Protein AF-A0A7S2IUD6-F1 (afdb_monomer_lite)

Structure (mmCIF, N/CA/C/O backbone):
data_AF-A0A7S2IUD6-F1
#
_entry.id   AF-A0A7S2IUD6-F1
#
loop_
_atom_site.group_PDB
_atom_site.id
_atom_site.type_symbol
_atom_site.label_atom_id
_atom_site.label_alt_id
_atom_site.label_comp_id
_atom_site.label_asym_id
_atom_site.label_entity_id
_atom_site.label_seq_id
_atom_site.pdbx_PDB_ins_code
_atom_site.Cartn_x
_atom_site.Cartn_y
_atom_site.Cartn_z
_atom_site.occupancy
_atom_site.B_iso_or_equiv
_atom_site.auth_seq_id
_atom_site.auth_comp_id
_atom_site.auth_asym_id
_atom_site.auth_atom_id
_atom_site.pdbx_PDB_model_num
ATOM 1 N N . LYS A 1 1 ? -9.847 -6.164 -1.825 1.00 36.53 1 LYS A N 1
ATOM 2 C CA . LYS A 1 1 ? -8.611 -6.720 -1.211 1.00 36.53 1 LYS A CA 1
ATOM 3 C C . LYS A 1 1 ? -7.944 -5.606 -0.405 1.00 36.53 1 LYS A C 1
ATOM 5 O O . LYS A 1 1 ? -7.702 -4.548 -0.970 1.00 36.53 1 LYS A O 1
ATOM 10 N N . ILE A 1 2 ? -7.753 -5.785 0.905 1.00 31.44 2 ILE A N 1
ATOM 11 C CA . ILE A 1 2 ? -7.196 -4.744 1.786 1.00 31.44 2 ILE A CA 1
ATOM 12 C C . ILE A 1 2 ? -5.674 -4.783 1.676 1.00 31.44 2 ILE A C 1
ATOM 14 O O . ILE A 1 2 ? -5.051 -5.810 1.938 1.00 31.44 2 ILE A O 1
ATOM 18 N N . VAL A 1 3 ? -5.093 -3.668 1.250 1.00 32.66 3 VAL A N 1
ATOM 19 C CA . VAL A 1 3 ? -3.649 -3.451 1.200 1.00 32.66 3 VAL A CA 1
ATOM 20 C C . VAL A 1 3 ? -3.305 -2.540 2.372 1.00 32.66 3 VAL A C 1
ATOM 22 O O . VAL A 1 3 ? -3.742 -1.393 2.421 1.00 32.66 3 VAL A O 1
ATOM 25 N N . ALA A 1 4 ? -2.531 -3.056 3.323 1.00 30.08 4 ALA A N 1
ATOM 26 C CA . ALA A 1 4 ? -2.028 -2.280 4.449 1.00 30.08 4 ALA A CA 1
ATOM 27 C C . ALA A 1 4 ? -0.638 -1.707 4.114 1.00 30.08 4 ALA A C 1
ATOM 29 O O . ALA A 1 4 ? 0.303 -2.481 3.912 1.00 30.08 4 ALA A O 1
ATOM 30 N N . PRO A 1 5 ? -0.448 -0.378 4.064 1.00 36.75 5 PRO A N 1
ATOM 31 C CA . PRO A 1 5 ? 0.880 0.205 4.177 1.00 36.75 5 PRO A CA 1
ATOM 32 C C . PRO A 1 5 ? 1.347 0.165 5.644 1.00 36.75 5 PRO A C 1
ATOM 34 O O . PRO A 1 5 ? 0.734 0.750 6.532 1.00 36.75 5 PRO A O 1
ATOM 37 N N . PHE A 1 6 ? 2.455 -0.535 5.899 1.00 32.38 6 PHE A N 1
ATOM 38 C CA . PHE A 1 6 ? 3.140 -0.545 7.194 1.00 32.38 6 PHE A CA 1
ATOM 39 C C . PHE A 1 6 ? 4.007 0.717 7.357 1.00 32.38 6 PHE A C 1
ATOM 41 O O . PHE A 1 6 ? 4.874 1.000 6.523 1.00 32.38 6 PHE A O 1
ATOM 48 N N . SER A 1 7 ? 3.732 1.464 8.430 1.00 41.97 7 SER A N 1
ATOM 49 C CA . SER A 1 7 ? 4.367 2.719 8.856 1.00 41.97 7 SER A CA 1
ATOM 50 C C . SER A 1 7 ? 5.669 2.480 9.634 1.00 41.97 7 SER A C 1
ATOM 52 O O . SER A 1 7 ? 5.807 1.472 10.322 1.00 41.97 7 SER A O 1
ATOM 54 N N . ALA A 1 8 ? 6.600 3.439 9.584 1.00 35.16 8 ALA A N 1
ATOM 55 C CA . ALA A 1 8 ? 7.703 3.559 10.538 1.00 35.16 8 ALA A CA 1
ATOM 56 C C . ALA A 1 8 ? 7.730 4.988 11.124 1.00 35.16 8 ALA A C 1
ATOM 58 O O . ALA A 1 8 ? 7.700 5.964 10.374 1.00 35.16 8 ALA A O 1
ATOM 59 N N . ALA A 1 9 ? 7.760 5.072 12.462 1.00 36.84 9 ALA A N 1
ATOM 60 C CA . ALA A 1 9 ? 7.826 6.277 13.309 1.00 36.84 9 ALA A CA 1
ATOM 61 C C . ALA A 1 9 ? 9.096 7.129 13.030 1.00 36.84 9 ALA A C 1
ATOM 63 O O . ALA A 1 9 ? 10.024 6.633 12.403 1.00 36.84 9 ALA A O 1
ATOM 64 N N . SER A 1 10 ? 9.275 8.397 13.427 1.00 40.31 10 SER A N 1
ATOM 65 C CA . SER A 1 10 ? 8.756 9.203 14.544 1.00 40.31 10 SER A CA 1
ATOM 66 C C . SER A 1 10 ? 9.034 10.706 14.302 1.00 40.31 10 SER A C 1
ATOM 68 O O . SER A 1 10 ? 10.106 11.045 13.806 1.00 40.31 10 SER A O 1
ATOM 70 N N . GLY A 1 11 ? 8.127 11.589 14.748 1.00 40.75 11 GLY A N 1
ATOM 71 C CA . GLY A 1 11 ? 8.404 12.991 15.116 1.00 40.75 11 GLY A CA 1
ATOM 72 C C . GLY A 1 11 ? 8.459 14.045 13.997 1.00 40.75 11 GLY A C 1
ATOM 73 O O . GLY A 1 11 ? 9.516 14.277 13.417 1.00 40.75 11 GLY A O 1
ATOM 74 N N . ARG A 1 12 ? 7.360 14.791 13.787 1.00 36.38 12 ARG A N 1
ATOM 75 C CA . ARG A 1 12 ? 7.382 16.168 13.243 1.00 36.38 12 ARG A CA 1
ATOM 76 C C . ARG A 1 12 ? 6.292 17.034 13.890 1.00 36.38 12 ARG A C 1
ATOM 78 O O . ARG A 1 12 ? 5.239 16.502 14.236 1.00 36.38 12 ARG A O 1
ATOM 85 N N . PRO A 1 13 ? 6.549 18.341 14.085 1.00 37.50 13 PRO A N 1
ATOM 86 C CA . PRO A 1 13 ? 5.687 19.217 14.865 1.00 37.50 13 PRO A CA 1
ATOM 87 C C . PRO A 1 13 ? 4.409 19.586 14.104 1.00 37.50 13 PRO A C 1
ATOM 89 O O . PRO A 1 13 ? 4.399 19.666 12.874 1.00 37.50 13 PRO A O 1
ATOM 92 N N . SER A 1 14 ? 3.358 19.837 14.887 1.00 45.88 14 SER A N 1
ATOM 93 C CA . SER A 1 14 ? 2.082 20.458 14.517 1.00 45.88 14 SER A CA 1
ATOM 94 C C . SER A 1 14 ? 2.248 21.492 13.398 1.00 45.88 14 SER A C 1
ATOM 96 O O . SER A 1 14 ? 2.873 22.537 13.599 1.00 45.88 14 SER A O 1
ATOM 98 N N . ARG A 1 15 ? 1.651 21.228 12.232 1.00 38.50 15 ARG A N 1
ATOM 99 C CA . ARG A 1 15 ? 1.538 22.206 11.150 1.00 38.50 15 ARG A CA 1
ATOM 100 C C . ARG A 1 15 ? 0.075 22.307 10.738 1.00 38.50 15 ARG A C 1
ATOM 102 O O . ARG A 1 15 ? -0.538 21.317 10.353 1.00 38.50 15 ARG A O 1
ATOM 109 N N . ALA A 1 16 ? -0.447 23.516 10.907 1.00 36.75 16 ALA A N 1
ATOM 110 C CA . ALA A 1 16 ? -1.823 23.927 10.697 1.00 36.75 16 ALA A CA 1
ATOM 111 C C . ALA A 1 16 ? -2.442 23.380 9.400 1.00 36.75 16 ALA A C 1
ATOM 113 O O . ALA A 1 16 ? -1.806 23.371 8.344 1.00 36.75 16 ALA A O 1
ATOM 114 N N . ALA A 1 17 ? -3.708 22.978 9.501 1.00 41.88 17 ALA A N 1
ATOM 115 C CA . ALA A 1 17 ? -4.559 22.642 8.373 1.00 41.88 17 ALA A CA 1
ATOM 116 C C . ALA A 1 17 ? -4.727 23.870 7.463 1.00 41.88 17 ALA A C 1
ATOM 118 O O . ALA A 1 17 ? -5.244 24.903 7.884 1.00 41.88 17 ALA A O 1
ATOM 119 N N . VAL A 1 18 ? -4.290 23.747 6.211 1.00 41.38 18 VAL A N 1
ATOM 120 C CA . VAL A 1 18 ? -4.591 24.691 5.127 1.00 41.38 18 VAL A CA 1
ATOM 121 C C . VAL A 1 18 ? -5.604 24.037 4.183 1.00 41.38 18 VAL A C 1
ATOM 123 O O . VAL A 1 18 ? -5.423 22.868 3.832 1.00 41.38 18 VAL A O 1
ATOM 126 N N . PRO A 1 19 ? -6.665 24.749 3.761 1.00 39.06 19 PRO A N 1
ATOM 127 C CA . PRO A 1 19 ? -7.698 24.194 2.893 1.00 39.06 19 PRO A CA 1
ATOM 128 C C . PRO A 1 19 ? -7.133 24.003 1.477 1.00 39.06 19 PRO A C 1
ATOM 130 O O . PRO A 1 19 ? -6.861 24.964 0.759 1.00 39.06 19 PRO A O 1
ATOM 133 N N . SER A 1 20 ? -6.912 22.746 1.087 1.00 47.19 20 SER A N 1
ATOM 134 C CA . SER A 1 20 ? -6.252 22.363 -0.167 1.00 47.19 20 SER A CA 1
ATOM 135 C C . SER A 1 20 ? -7.264 21.841 -1.184 1.00 47.19 20 SER A C 1
ATOM 137 O O . SER A 1 20 ? -7.463 20.634 -1.299 1.00 47.19 20 SER A O 1
ATOM 139 N N . THR A 1 21 ? -7.891 22.742 -1.943 1.00 44.31 21 THR A N 1
ATOM 140 C CA . THR A 1 21 ? -8.743 22.317 -3.076 1.00 44.31 21 THR A CA 1
ATOM 141 C C . THR A 1 21 ? -8.477 23.076 -4.381 1.00 44.31 21 THR A C 1
ATOM 143 O O . THR A 1 21 ? -9.136 22.811 -5.374 1.00 44.31 21 THR A O 1
ATOM 146 N N . ALA A 1 22 ? -7.474 23.962 -4.457 1.00 40.53 22 ALA A N 1
ATOM 147 C CA . ALA A 1 22 ? -7.162 24.660 -5.719 1.00 40.53 22 ALA A CA 1
ATOM 148 C C . ALA A 1 22 ? -5.663 24.820 -6.052 1.00 40.53 22 ALA A C 1
ATOM 150 O O . ALA A 1 22 ? -5.328 25.195 -7.171 1.00 40.53 22 ALA A O 1
ATOM 151 N N . LEU A 1 23 ? -4.746 24.471 -5.139 1.00 43.84 23 LEU A N 1
ATOM 152 C CA . LEU A 1 23 ? -3.288 24.577 -5.335 1.00 43.84 23 LEU A CA 1
ATOM 153 C C . LEU A 1 23 ? -2.599 23.197 -5.431 1.00 43.84 23 LEU A C 1
ATOM 155 O O . LEU A 1 23 ? -1.419 23.059 -5.139 1.00 43.84 23 LEU A O 1
ATOM 159 N N . GLY A 1 24 ? -3.331 22.140 -5.790 1.00 45.59 24 GLY A N 1
ATOM 160 C CA . GLY A 1 24 ? -2.784 20.775 -5.848 1.00 45.59 24 GLY A CA 1
ATOM 161 C C . GLY A 1 24 ? -2.041 20.437 -7.146 1.00 45.59 24 GLY A C 1
ATOM 162 O O . GLY A 1 24 ? -1.226 19.521 -7.165 1.00 45.59 24 GLY A O 1
ATOM 163 N N . ALA A 1 25 ? -2.297 21.172 -8.235 1.00 47.00 25 ALA A N 1
ATOM 164 C CA . ALA A 1 25 ? -1.786 20.829 -9.567 1.00 47.00 25 ALA A CA 1
ATOM 165 C C . ALA A 1 25 ? -0.438 21.487 -9.931 1.00 47.00 25 ALA A C 1
ATOM 167 O O . ALA A 1 25 ? 0.251 21.001 -10.823 1.00 47.00 25 ALA A O 1
ATOM 168 N N . MET A 1 26 ? -0.040 22.575 -9.259 1.00 47.75 26 MET A N 1
ATOM 169 C CA . MET A 1 26 ? 1.123 23.395 -9.655 1.00 47.75 26 MET A CA 1
ATOM 170 C C . MET A 1 26 ? 2.416 23.116 -8.876 1.00 47.75 26 MET A C 1
ATOM 172 O O . MET A 1 26 ? 3.457 23.675 -9.206 1.00 47.75 26 MET A O 1
ATOM 176 N N . ALA A 1 27 ? 2.390 22.228 -7.880 1.00 55.12 27 ALA A N 1
ATOM 177 C CA . ALA A 1 27 ? 3.583 21.854 -7.121 1.00 55.12 27 ALA A CA 1
ATOM 178 C C . ALA A 1 27 ? 3.612 20.346 -6.840 1.00 55.12 27 ALA A C 1
ATOM 180 O O . ALA A 1 27 ? 3.669 19.911 -5.693 1.00 55.12 27 ALA A O 1
ATOM 181 N N . MET A 1 28 ? 3.561 19.530 -7.897 1.00 72.19 28 MET A N 1
ATOM 182 C CA . MET A 1 28 ? 3.902 18.114 -7.762 1.00 72.19 28 MET A CA 1
ATOM 183 C C . MET A 1 28 ? 5.396 18.015 -7.432 1.00 72.19 28 MET A C 1
ATOM 185 O O . MET A 1 28 ? 6.237 18.524 -8.180 1.00 72.19 28 MET A O 1
ATOM 189 N N . LEU A 1 29 ? 5.734 17.385 -6.306 1.00 85.12 29 LEU A N 1
ATOM 190 C CA . LEU A 1 29 ? 7.129 17.162 -5.944 1.00 85.12 29 LEU A CA 1
ATOM 191 C C . LEU A 1 29 ? 7.790 16.298 -7.022 1.00 85.12 29 LEU A C 1
ATOM 193 O O . LEU A 1 29 ? 7.156 15.424 -7.612 1.00 85.12 29 LEU A O 1
ATOM 197 N N . TRP A 1 30 ? 9.083 16.506 -7.273 1.00 85.81 30 TRP A N 1
ATOM 198 C CA . TRP A 1 30 ? 9.816 15.714 -8.271 1.00 85.81 30 TRP A CA 1
ATOM 199 C C . TRP A 1 30 ? 9.733 14.213 -7.983 1.00 85.81 30 TRP A C 1
ATOM 201 O O . TRP A 1 30 ? 9.631 13.408 -8.902 1.00 85.81 30 TRP A O 1
ATOM 211 N N . VAL A 1 31 ? 9.698 13.851 -6.700 1.00 83.25 31 VAL A N 1
ATOM 212 C CA . VAL A 1 31 ? 9.526 12.469 -6.244 1.00 83.25 31 VAL A CA 1
ATOM 213 C C . VAL A 1 31 ? 8.187 11.883 -6.698 1.00 83.25 31 VAL A C 1
ATOM 215 O O . VAL A 1 31 ? 8.150 10.736 -7.131 1.00 83.25 31 VAL A O 1
ATOM 218 N N . ASP A 1 32 ? 7.106 12.665 -6.657 1.00 81.31 32 ASP A N 1
ATOM 219 C CA . ASP A 1 32 ? 5.784 12.223 -7.113 1.00 81.31 32 ASP A CA 1
ATOM 220 C C . ASP A 1 32 ? 5.708 12.186 -8.641 1.00 81.31 32 ASP A C 1
ATOM 222 O O . ASP A 1 32 ? 5.136 11.261 -9.219 1.00 81.31 32 ASP A O 1
ATOM 226 N N . LYS A 1 33 ? 6.349 13.155 -9.304 1.00 84.69 33 LYS A N 1
ATOM 227 C CA . LYS A 1 33 ? 6.406 13.246 -10.767 1.00 84.69 33 LYS A CA 1
ATOM 228 C C . LYS A 1 33 ? 7.149 12.066 -11.396 1.00 84.69 33 LYS A C 1
ATOM 230 O O . LYS A 1 33 ? 6.716 11.560 -12.427 1.00 84.69 33 LYS A O 1
ATOM 235 N N . HIS A 1 34 ? 8.250 11.638 -10.781 1.00 86.50 34 HIS A N 1
ATOM 236 C CA . HIS A 1 34 ? 9.093 10.538 -11.259 1.00 86.50 34 HIS A CA 1
ATOM 237 C C . HIS A 1 34 ? 8.769 9.192 -10.601 1.00 86.50 34 HIS A C 1
ATOM 239 O O . HIS A 1 34 ? 9.509 8.227 -10.781 1.00 86.50 34 HIS A O 1
ATOM 245 N N . ARG A 1 35 ? 7.675 9.094 -9.837 1.00 87.75 35 ARG A N 1
ATOM 246 C CA . ARG A 1 35 ? 7.262 7.828 -9.236 1.00 87.75 35 ARG A CA 1
ATOM 247 C C . ARG A 1 35 ? 6.874 6.838 -10.348 1.00 87.75 35 ARG A C 1
ATOM 249 O O . ARG A 1 35 ? 5.941 7.135 -11.097 1.00 87.75 35 ARG A O 1
ATOM 256 N N . PRO A 1 36 ? 7.533 5.667 -10.450 1.00 89.12 36 PRO A N 1
ATOM 257 C CA . PRO A 1 36 ? 7.213 4.696 -11.487 1.00 89.12 36 PRO A CA 1
ATOM 258 C C . PRO A 1 36 ? 5.771 4.214 -11.336 1.00 89.12 36 PRO A C 1
ATOM 260 O O . PRO A 1 36 ? 5.312 3.921 -10.226 1.00 89.12 36 PRO A O 1
ATOM 263 N N . LYS A 1 37 ? 5.050 4.179 -12.458 1.00 87.00 37 LYS A N 1
ATOM 264 C CA . LYS A 1 37 ? 3.621 3.841 -12.496 1.00 87.00 37 LYS A CA 1
ATOM 265 C C . LYS A 1 37 ? 3.396 2.391 -12.892 1.00 87.00 37 LYS A C 1
ATOM 267 O O . LYS A 1 37 ? 2.410 1.800 -12.460 1.00 87.00 37 LYS A O 1
ATOM 272 N N . THR A 1 38 ? 4.294 1.832 -13.696 1.00 88.69 38 THR A N 1
ATOM 273 C CA . THR A 1 38 ? 4.246 0.438 -14.141 1.00 88.69 38 THR A CA 1
ATOM 274 C C . THR A 1 38 ? 5.339 -0.391 -13.469 1.00 88.69 38 THR A C 1
ATOM 276 O O . THR A 1 38 ? 6.281 0.147 -12.884 1.00 88.69 38 THR A O 1
ATOM 279 N N . LEU A 1 39 ? 5.208 -1.721 -13.519 1.00 87.06 39 LEU A N 1
ATOM 280 C CA . LEU A 1 39 ? 6.223 -2.633 -12.981 1.00 87.06 39 LEU A CA 1
ATOM 281 C C . LEU A 1 39 ? 7.517 -2.644 -13.817 1.00 87.06 39 LEU A C 1
ATOM 283 O O . LEU A 1 39 ? 8.557 -3.033 -13.281 1.00 87.06 39 LEU A O 1
ATOM 287 N N . ASP A 1 40 ? 7.456 -2.217 -15.085 1.00 87.38 40 ASP A N 1
ATOM 288 C CA . ASP A 1 40 ? 8.618 -2.065 -15.976 1.00 87.38 40 ASP A CA 1
ATOM 289 C C . ASP A 1 40 ? 9.439 -0.815 -15.678 1.00 87.38 40 ASP A C 1
ATOM 291 O O . ASP A 1 40 ? 10.663 -0.863 -15.765 1.00 87.38 40 ASP A O 1
ATOM 295 N N . ASP A 1 41 ? 8.785 0.270 -15.257 1.00 87.75 41 ASP A N 1
ATOM 296 C CA . ASP A 1 41 ? 9.456 1.531 -14.910 1.00 87.75 41 ASP A CA 1
ATOM 297 C C . ASP A 1 41 ? 10.304 1.420 -13.626 1.00 87.75 41 ASP A C 1
ATOM 299 O O . ASP A 1 41 ? 10.952 2.379 -13.211 1.00 87.75 41 ASP A O 1
ATOM 303 N N . VAL A 1 42 ? 10.261 0.281 -12.926 1.00 87.12 42 VAL A N 1
ATOM 304 C CA . VAL A 1 42 ? 11.026 0.079 -11.695 1.00 87.12 42 VAL A CA 1
ATOM 305 C C . VAL A 1 42 ? 12.425 -0.436 -12.028 1.00 87.12 42 VAL A C 1
ATOM 307 O O . VAL A 1 42 ? 12.616 -1.617 -12.314 1.00 87.12 42 VAL A O 1
ATOM 310 N N . ASP A 1 43 ? 13.421 0.440 -11.896 1.00 84.62 43 ASP A N 1
ATOM 311 C CA . ASP A 1 43 ? 14.803 0.168 -12.325 1.00 84.62 43 ASP A CA 1
ATOM 312 C C . ASP A 1 43 ? 15.516 -0.962 -11.557 1.00 84.62 43 ASP A C 1
ATOM 314 O O . ASP A 1 43 ? 16.440 -1.597 -12.070 1.00 84.62 43 ASP A O 1
ATOM 318 N N . TYR A 1 44 ? 15.093 -1.241 -10.321 1.00 85.75 44 TYR A N 1
ATOM 319 C CA . TYR A 1 44 ? 15.754 -2.174 -9.403 1.00 85.75 44 TYR A CA 1
ATOM 320 C C . TYR A 1 44 ? 14.943 -3.461 -9.183 1.00 85.75 44 TYR A C 1
ATOM 322 O O . TYR A 1 44 ? 13.721 -3.475 -9.314 1.00 85.75 44 TYR A O 1
ATOM 330 N N . HIS A 1 45 ? 15.614 -4.557 -8.804 1.00 86.12 45 HIS A N 1
ATOM 331 C CA . HIS A 1 45 ? 15.014 -5.886 -8.568 1.00 86.12 45 HIS A CA 1
ATOM 332 C C . HIS A 1 45 ? 14.037 -6.338 -9.675 1.00 86.12 45 HIS A C 1
ATOM 334 O O . HIS A 1 45 ? 12.860 -6.607 -9.415 1.00 86.12 45 HIS A O 1
ATOM 340 N N . LYS A 1 46 ? 14.528 -6.445 -10.916 1.00 88.75 46 LYS A N 1
ATOM 341 C CA . LYS A 1 46 ? 13.723 -6.836 -12.090 1.00 88.75 46 LYS A CA 1
ATOM 342 C C . LYS A 1 46 ? 13.103 -8.233 -11.968 1.00 88.75 46 LYS A C 1
ATOM 344 O O . LYS A 1 46 ? 11.986 -8.457 -12.438 1.00 88.75 46 LYS A O 1
ATOM 349 N N . ASP A 1 47 ? 13.762 -9.150 -11.260 1.00 90.75 47 ASP A N 1
ATOM 350 C CA . ASP A 1 47 ? 13.212 -10.477 -10.959 1.00 90.75 47 ASP A CA 1
ATOM 351 C C . ASP A 1 47 ? 11.925 -10.395 -10.132 1.00 90.75 47 ASP A C 1
ATOM 353 O O . ASP A 1 47 ? 10.969 -11.133 -10.378 1.00 90.75 47 ASP A O 1
ATOM 357 N N . LEU A 1 48 ? 11.874 -9.466 -9.170 1.00 90.50 48 LEU A N 1
ATOM 358 C CA . LEU A 1 48 ? 10.681 -9.231 -8.362 1.00 90.50 48 LEU A CA 1
ATOM 359 C C . LEU A 1 48 ? 9.556 -8.663 -9.227 1.00 90.50 48 LEU A C 1
ATOM 361 O O . LEU A 1 48 ? 8.441 -9.172 -9.159 1.00 90.50 48 LEU A O 1
ATOM 365 N N . SER A 1 49 ? 9.847 -7.668 -10.070 1.00 91.00 49 SER A N 1
ATOM 366 C CA . SER A 1 49 ? 8.863 -7.122 -11.015 1.00 91.00 49 SER A CA 1
ATOM 367 C C . SER A 1 49 ? 8.298 -8.218 -11.926 1.00 91.00 49 SER A C 1
ATOM 369 O O . SER A 1 49 ? 7.086 -8.321 -12.084 1.00 91.00 49 SER A O 1
ATOM 371 N N . THR A 1 50 ? 9.147 -9.119 -12.427 1.00 91.69 50 THR A N 1
ATOM 372 C CA . THR A 1 50 ? 8.723 -10.256 -13.262 1.00 91.69 50 THR A CA 1
ATOM 373 C C . THR A 1 50 ? 7.804 -11.222 -12.507 1.00 91.69 50 THR A C 1
ATOM 375 O O . THR A 1 50 ? 6.808 -11.691 -13.055 1.00 91.69 50 THR A O 1
ATOM 378 N N . ARG A 1 51 ? 8.093 -11.518 -11.232 1.00 91.56 51 ARG A N 1
ATOM 379 C CA . ARG A 1 51 ? 7.215 -12.356 -10.394 1.00 91.56 51 ARG A CA 1
ATOM 380 C C . ARG A 1 51 ? 5.866 -11.688 -10.137 1.00 91.56 51 ARG A C 1
ATOM 382 O O . ARG A 1 51 ? 4.843 -12.355 -10.246 1.00 91.56 51 ARG A O 1
ATOM 389 N N . LEU A 1 52 ? 5.861 -10.387 -9.841 1.00 91.00 52 LEU A N 1
ATOM 390 C CA . LEU A 1 52 ? 4.634 -9.610 -9.638 1.00 91.00 52 LEU A CA 1
ATOM 391 C C . LEU A 1 52 ? 3.751 -9.605 -10.892 1.00 91.00 52 LEU A C 1
ATOM 393 O O . LEU A 1 52 ? 2.550 -9.820 -10.777 1.00 91.00 52 LEU A O 1
ATOM 397 N N . LYS A 1 53 ? 4.349 -9.474 -12.079 1.00 91.12 53 LYS A N 1
ATOM 398 C CA . LYS A 1 53 ? 3.637 -9.584 -13.361 1.00 91.12 53 LYS A CA 1
ATOM 399 C C . LYS A 1 53 ? 2.992 -10.948 -13.579 1.00 91.12 53 LYS A C 1
ATOM 401 O O . LYS A 1 53 ? 1.862 -11.030 -14.036 1.00 91.12 53 LYS A O 1
ATOM 406 N N . ARG A 1 54 ? 3.677 -12.038 -13.215 1.00 90.94 54 ARG A N 1
ATOM 407 C CA . ARG A 1 54 ? 3.089 -13.391 -13.294 1.00 90.94 54 ARG A CA 1
ATOM 408 C C . ARG A 1 54 ? 1.881 -13.544 -12.366 1.00 90.94 54 ARG A C 1
ATOM 410 O O . ARG A 1 54 ? 0.906 -14.185 -12.744 1.00 90.94 54 ARG A O 1
ATOM 417 N N . ILE A 1 55 ? 1.935 -12.942 -11.176 1.00 90.31 55 ILE A N 1
ATOM 418 C CA . ILE A 1 55 ? 0.796 -12.906 -10.245 1.00 90.31 55 ILE A CA 1
ATOM 419 C C . ILE A 1 55 ? -0.349 -12.065 -10.830 1.00 90.31 55 ILE A C 1
ATOM 421 O O . ILE A 1 55 ? -1.504 -12.458 -10.735 1.00 90.31 55 ILE A O 1
ATOM 425 N N . ALA A 1 56 ? -0.046 -10.938 -11.477 1.00 89.75 56 ALA A N 1
ATOM 426 C CA . ALA A 1 56 ? -1.066 -10.133 -12.145 1.00 89.75 56 ALA A CA 1
ATOM 427 C C . ALA A 1 56 ? -1.734 -10.889 -13.308 1.00 89.75 56 ALA A C 1
ATOM 429 O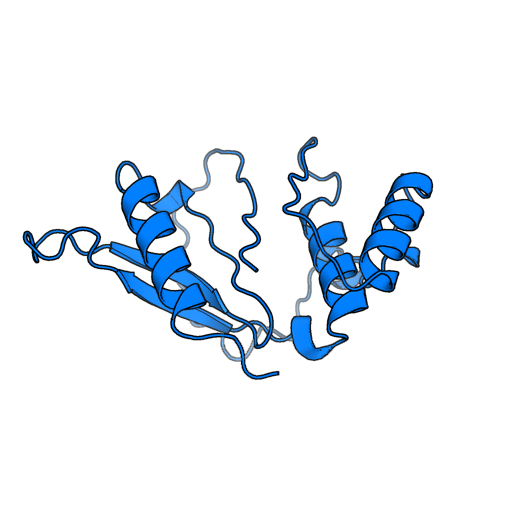 O . ALA A 1 56 ? -2.957 -10.903 -13.411 1.00 89.75 56 ALA A O 1
ATOM 430 N N . ALA A 1 57 ? -0.943 -11.589 -14.125 1.00 88.69 57 ALA A N 1
ATOM 431 C CA . ALA A 1 57 ? -1.423 -12.343 -15.282 1.00 88.69 57 ALA A CA 1
ATOM 432 C C . ALA A 1 57 ? -2.268 -13.575 -14.921 1.00 88.69 57 ALA A C 1
ATOM 434 O O . ALA A 1 57 ? -3.098 -14.003 -15.716 1.00 88.69 57 ALA A O 1
ATOM 435 N N . THR A 1 58 ? -2.058 -14.161 -13.740 1.00 85.50 58 THR A N 1
ATOM 436 C CA . THR A 1 58 ? -2.830 -15.328 -13.283 1.00 85.50 58 THR A CA 1
ATOM 437 C C . THR A 1 58 ? -4.214 -14.957 -12.750 1.00 85.50 58 THR A C 1
ATOM 439 O O . THR A 1 58 ? -5.038 -15.850 -12.586 1.00 85.50 58 THR A O 1
ATOM 442 N N . GLY A 1 59 ? -4.494 -13.673 -12.478 1.00 78.06 59 GLY A N 1
ATOM 443 C CA . GLY A 1 59 ? -5.775 -13.184 -11.934 1.00 78.06 59 GLY A CA 1
ATOM 444 C C . GLY A 1 59 ? -6.028 -13.558 -10.464 1.00 78.06 59 GLY A C 1
ATOM 445 O O . GLY A 1 59 ? -6.684 -12.822 -9.723 1.00 78.06 59 GLY A O 1
ATOM 446 N N . GLU A 1 60 ? -5.430 -14.655 -10.006 1.00 78.12 60 GLU A N 1
ATOM 447 C CA . GLU A 1 60 ? -5.423 -15.114 -8.624 1.00 78.12 60 GLU A CA 1
ATOM 448 C C . GLU A 1 60 ? -4.335 -14.395 -7.825 1.00 78.12 60 GLU A C 1
ATOM 450 O O . GLU A 1 60 ? -3.136 -14.635 -7.977 1.00 78.12 60 GLU A O 1
ATOM 455 N N . GLN A 1 61 ? -4.756 -13.500 -6.932 1.00 80.31 61 GLN A N 1
ATOM 456 C CA . GLN A 1 61 ? -3.818 -12.771 -6.084 1.00 80.31 61 GLN A CA 1
ATOM 457 C C . GLN A 1 61 ? -3.855 -13.316 -4.659 1.00 80.31 61 GLN A C 1
ATOM 459 O O . GLN A 1 61 ? -4.869 -13.120 -3.976 1.00 80.31 61 GLN A O 1
ATOM 464 N N . PRO A 1 62 ? -2.758 -13.918 -4.174 1.00 87.12 62 PRO A N 1
ATOM 465 C CA . PRO A 1 62 ? -2.657 -14.314 -2.779 1.00 87.12 62 PRO A CA 1
ATOM 466 C C . PRO A 1 62 ? -2.595 -13.087 -1.859 1.00 87.12 62 PRO A C 1
ATOM 468 O O . PRO A 1 62 ? -2.349 -11.958 -2.293 1.00 87.12 62 PRO A O 1
ATOM 471 N N . HIS A 1 63 ? -2.767 -13.303 -0.554 1.00 89.50 63 HIS A N 1
ATOM 472 C CA . HIS A 1 63 ? -2.423 -12.289 0.440 1.00 89.50 63 HIS A CA 1
ATOM 473 C C . HIS A 1 63 ? -0.911 -12.058 0.427 1.00 89.50 63 HIS A C 1
ATOM 475 O O . HIS A 1 63 ? -0.126 -12.998 0.547 1.00 89.50 63 HIS A O 1
ATOM 481 N N . MET A 1 64 ? -0.500 -10.802 0.266 1.00 90.25 64 MET A N 1
ATOM 482 C CA . MET A 1 64 ? 0.904 -10.442 0.105 1.00 90.25 64 MET A CA 1
ATOM 483 C C . MET A 1 64 ? 1.386 -9.579 1.260 1.00 90.25 64 MET A C 1
ATOM 485 O O . MET A 1 64 ? 0.757 -8.582 1.610 1.00 90.25 64 MET A O 1
ATOM 489 N N . LEU A 1 65 ? 2.553 -9.934 1.790 1.00 91.88 65 LEU A N 1
ATOM 490 C CA . LEU A 1 65 ? 3.307 -9.114 2.726 1.00 91.88 65 LEU A CA 1
ATOM 491 C C . LEU A 1 65 ? 4.547 -8.569 2.012 1.00 91.88 65 LEU A C 1
ATOM 493 O O . LEU A 1 65 ? 5.399 -9.335 1.566 1.00 91.88 65 LEU A O 1
ATOM 497 N N . ILE A 1 66 ? 4.646 -7.245 1.894 1.00 90.44 66 ILE A N 1
ATOM 498 C CA . ILE A 1 66 ? 5.779 -6.580 1.240 1.00 90.44 66 ILE A CA 1
ATOM 499 C C . ILE A 1 66 ? 6.581 -5.826 2.298 1.00 90.44 66 ILE A C 1
ATOM 501 O O . ILE A 1 66 ? 6.165 -4.777 2.789 1.00 90.44 66 ILE A O 1
ATOM 505 N N . CYS A 1 67 ? 7.758 -6.362 2.616 1.00 92.06 67 CYS A N 1
ATOM 506 C CA . CYS A 1 67 ? 8.670 -5.843 3.634 1.00 92.06 67 CYS A CA 1
ATOM 507 C C . CYS A 1 67 ? 9.981 -5.340 3.017 1.00 92.06 67 CYS A C 1
ATOM 509 O O . CYS A 1 67 ? 10.367 -5.740 1.922 1.00 92.06 67 CYS A O 1
ATOM 511 N N . GLY A 1 68 ? 10.667 -4.442 3.723 1.00 90.62 68 GLY A N 1
ATOM 512 C CA . GLY A 1 68 ? 11.938 -3.858 3.286 1.00 90.62 68 GLY A CA 1
ATOM 513 C C . GLY A 1 68 ? 12.206 -2.491 3.922 1.00 90.62 68 GLY A C 1
ATOM 514 O O . GLY A 1 68 ? 11.312 -1.940 4.576 1.00 90.62 68 GLY A O 1
ATOM 515 N N . PRO A 1 69 ? 13.396 -1.905 3.715 1.00 92.69 69 PRO A N 1
ATOM 516 C CA . PRO A 1 69 ? 13.764 -0.619 4.302 1.00 92.69 69 PRO A CA 1
ATOM 517 C C . PRO A 1 69 ? 12.890 0.531 3.778 1.00 92.69 69 PRO A C 1
ATOM 519 O O . PRO A 1 69 ? 12.209 0.417 2.747 1.00 92.69 69 PRO A O 1
ATOM 522 N N 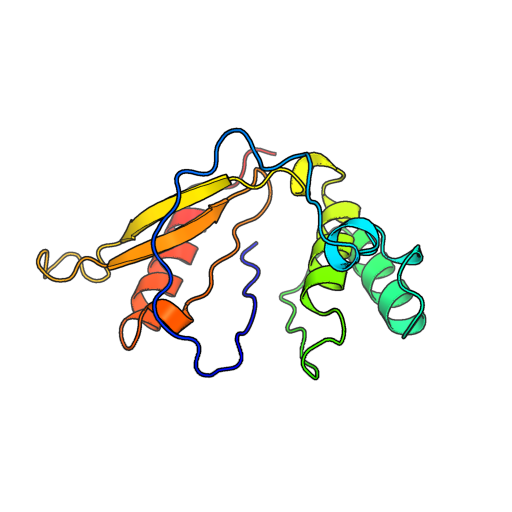. SER A 1 70 ? 12.849 1.644 4.515 1.00 88.44 70 SER A N 1
ATOM 523 C CA . SER A 1 70 ? 12.171 2.858 4.043 1.00 88.44 70 SER A CA 1
ATOM 524 C C . SER A 1 70 ? 12.805 3.332 2.731 1.00 88.44 70 SER A C 1
ATOM 526 O O . SER A 1 70 ? 14.008 3.197 2.541 1.00 88.44 70 SER A O 1
ATOM 528 N N . GLY A 1 71 ? 11.996 3.814 1.787 1.00 84.62 71 GLY A N 1
ATOM 529 C CA . GLY A 1 71 ? 12.486 4.235 0.469 1.00 84.62 71 GLY A CA 1
ATOM 530 C C . GLY A 1 71 ? 12.709 3.118 -0.564 1.00 84.62 71 GLY A C 1
ATOM 531 O O . GLY A 1 71 ? 12.866 3.432 -1.735 1.00 84.62 71 GLY A O 1
ATOM 532 N N . ALA A 1 72 ? 12.595 1.828 -0.215 1.00 87.38 72 ALA A N 1
ATOM 533 C CA . ALA A 1 72 ? 12.712 0.712 -1.178 1.00 87.38 72 ALA A CA 1
ATOM 534 C C . ALA A 1 72 ? 11.535 0.583 -2.182 1.00 87.38 72 ALA A C 1
ATOM 536 O O . ALA A 1 72 ? 11.342 -0.465 -2.796 1.00 87.38 72 ALA A O 1
ATOM 537 N N . GLY A 1 73 ? 10.677 1.606 -2.276 1.00 87.44 73 GLY A N 1
ATOM 538 C CA . GLY A 1 73 ? 9.522 1.665 -3.179 1.00 87.44 73 GLY A CA 1
ATOM 539 C C . GLY A 1 73 ? 8.455 0.591 -2.976 1.00 87.44 73 GLY A C 1
ATOM 540 O O . GLY A 1 73 ? 7.729 0.269 -3.910 1.00 87.44 73 GLY A O 1
ATOM 541 N N . LYS A 1 74 ? 8.304 0.066 -1.754 1.00 91.44 74 LYS A N 1
ATOM 542 C CA . LYS A 1 74 ? 7.270 -0.926 -1.397 1.00 91.44 74 LYS A CA 1
ATOM 543 C C . LYS A 1 74 ? 5.864 -0.487 -1.821 1.00 91.44 74 LYS A C 1
ATOM 545 O O . LYS A 1 74 ? 5.203 -1.184 -2.580 1.00 91.44 74 LYS A O 1
ATOM 550 N N . SER A 1 75 ? 5.446 0.706 -1.386 1.00 89.88 75 SER A N 1
ATOM 551 C CA . SER A 1 75 ? 4.146 1.283 -1.756 1.00 89.88 75 SER A CA 1
ATOM 552 C C . SER A 1 75 ? 4.035 1.497 -3.268 1.00 89.88 75 SER A C 1
ATOM 554 O O . SER A 1 75 ? 2.996 1.230 -3.855 1.00 89.88 75 SER A O 1
ATOM 556 N N . THR A 1 76 ? 5.115 1.924 -3.927 1.00 91.06 76 THR A N 1
ATOM 557 C CA . THR A 1 76 ? 5.142 2.108 -5.384 1.00 91.06 76 THR A CA 1
ATOM 558 C C . THR A 1 76 ? 4.939 0.799 -6.142 1.00 91.06 76 THR A C 1
ATOM 560 O O . THR A 1 76 ? 4.151 0.768 -7.077 1.00 91.06 76 THR A O 1
ATOM 563 N N . ARG A 1 77 ? 5.562 -0.301 -5.706 1.00 91.25 77 ARG A N 1
ATOM 564 C CA . ARG A 1 77 ? 5.367 -1.625 -6.320 1.00 91.25 77 ARG A CA 1
ATOM 565 C C . ARG A 1 77 ? 3.956 -2.158 -6.125 1.00 91.25 77 ARG A C 1
ATOM 567 O O . ARG A 1 77 ? 3.406 -2.746 -7.046 1.00 91.25 77 ARG A O 1
ATOM 574 N N . VAL A 1 78 ? 3.373 -1.943 -4.948 1.00 91.75 78 VAL A N 1
ATOM 575 C CA . VAL A 1 78 ? 1.971 -2.293 -4.688 1.00 91.75 78 VAL A CA 1
ATOM 576 C C . VAL A 1 78 ? 1.043 -1.530 -5.625 1.00 91.75 78 VAL A C 1
ATOM 578 O O . VAL A 1 78 ? 0.160 -2.128 -6.229 1.00 91.75 78 VAL A O 1
ATOM 581 N N . HIS A 1 79 ? 1.273 -0.227 -5.784 1.00 90.75 79 HIS A N 1
ATOM 582 C CA . HIS A 1 79 ? 0.483 0.612 -6.680 1.00 90.75 79 HIS A CA 1
ATOM 583 C C . HIS A 1 79 ? 0.620 0.175 -8.143 1.00 90.75 79 HIS A C 1
ATOM 585 O O . HIS A 1 79 ? -0.381 0.006 -8.832 1.00 90.75 79 HIS A O 1
ATOM 591 N N . ALA A 1 80 ? 1.847 -0.091 -8.595 1.00 90.88 80 ALA A N 1
ATOM 592 C CA . ALA A 1 80 ? 2.115 -0.599 -9.938 1.00 90.88 80 ALA A CA 1
ATOM 593 C C . ALA A 1 80 ? 1.472 -1.976 -10.184 1.00 90.88 80 ALA A C 1
ATOM 595 O O . ALA A 1 80 ? 0.931 -2.213 -11.260 1.00 90.88 80 ALA A O 1
ATOM 596 N N . LEU A 1 81 ? 1.470 -2.861 -9.179 1.00 91.31 81 LEU A N 1
ATOM 597 C CA . LEU A 1 81 ? 0.772 -4.146 -9.245 1.00 91.31 81 LEU A CA 1
ATOM 598 C C . LEU A 1 81 ? -0.741 -3.948 -9.389 1.00 91.31 81 LEU A C 1
ATOM 600 O O . LEU A 1 81 ? -1.346 -4.543 -10.272 1.00 91.31 81 LEU A O 1
ATOM 604 N N . LEU A 1 82 ? -1.352 -3.106 -8.549 1.00 90.50 82 LEU A N 1
ATOM 605 C CA . LEU A 1 82 ? -2.783 -2.801 -8.636 1.00 90.50 82 LEU A CA 1
ATOM 606 C C . LEU A 1 82 ? -3.150 -2.236 -10.013 1.00 90.50 82 LEU A C 1
ATOM 608 O O . LEU A 1 82 ? -4.175 -2.621 -10.572 1.00 90.50 82 LEU A O 1
ATOM 612 N N . ARG A 1 83 ? -2.295 -1.379 -10.578 1.00 90.25 83 ARG A N 1
ATOM 613 C CA . ARG A 1 83 ? -2.469 -0.828 -11.924 1.00 90.25 83 ARG A CA 1
ATOM 614 C C . ARG A 1 83 ? -2.395 -1.894 -13.019 1.00 90.25 83 ARG A C 1
ATOM 616 O O . ARG A 1 83 ? -3.139 -1.791 -13.984 1.00 90.25 83 ARG A O 1
ATOM 623 N N . GLU A 1 84 ? -1.547 -2.913 -12.890 1.00 89.38 84 GLU A N 1
ATOM 624 C CA . GLU A 1 84 ? -1.551 -4.037 -13.841 1.00 89.38 84 GLU A CA 1
ATOM 625 C C . GLU A 1 84 ? -2.830 -4.878 -13.768 1.00 89.38 84 GLU A C 1
ATOM 627 O O . GLU A 1 84 ? -3.255 -5.425 -14.779 1.00 89.38 84 GLU A O 1
ATOM 632 N N . LEU A 1 85 ? -3.468 -4.957 -12.601 1.00 88.75 85 LEU A N 1
ATOM 633 C CA . LEU A 1 85 ? -4.670 -5.771 -12.403 1.00 88.75 85 LEU A CA 1
ATOM 634 C C . LEU A 1 85 ? -5.963 -5.063 -12.805 1.00 88.75 85 LEU A C 1
ATOM 636 O O . LEU A 1 85 ? -6.827 -5.670 -13.426 1.00 88.75 85 LEU A O 1
ATOM 640 N N . TYR A 1 86 ? -6.114 -3.798 -12.407 1.00 86.75 86 TYR A N 1
ATOM 641 C CA . TYR A 1 86 ? -7.361 -3.035 -12.562 1.00 86.75 86 TYR A CA 1
ATOM 642 C C . TYR A 1 86 ? -7.200 -1.815 -13.485 1.00 86.75 86 TYR A C 1
ATOM 644 O O . TYR A 1 86 ? -8.131 -1.029 -13.665 1.00 86.75 86 TYR A O 1
ATOM 652 N N . GLY A 1 87 ? -6.015 -1.617 -14.066 1.00 87.81 87 GLY A N 1
ATOM 653 C CA . GLY A 1 87 ? -5.730 -0.512 -14.975 1.00 87.81 87 GLY A CA 1
ATOM 654 C C . GLY A 1 87 ? -5.560 0.843 -14.280 1.00 87.81 87 GLY A C 1
ATOM 655 O O . GLY A 1 87 ? -5.221 0.955 -13.101 1.00 87.81 87 GLY A O 1
ATOM 656 N N . SER A 1 88 ? -5.789 1.916 -15.038 1.00 86.31 88 SER A N 1
ATOM 657 C CA . SER A 1 88 ? -5.609 3.303 -14.583 1.00 86.31 88 SER A CA 1
ATOM 658 C C . SER A 1 88 ? -6.631 3.764 -13.538 1.00 86.31 88 SER A C 1
ATOM 660 O O . SER A 1 88 ? -6.382 4.751 -12.850 1.00 86.31 88 SER A O 1
ATOM 662 N N . GLY A 1 89 ? -7.754 3.058 -13.367 1.00 83.94 89 GLY A N 1
ATOM 663 C CA . GLY A 1 89 ? -8.796 3.445 -12.409 1.00 83.94 89 GLY A CA 1
ATOM 664 C C . GLY A 1 89 ? -8.377 3.333 -10.936 1.00 83.94 89 GLY A C 1
ATOM 665 O O . GLY A 1 89 ? -9.049 3.874 -10.064 1.00 83.94 89 GLY A O 1
ATOM 666 N N . VAL A 1 90 ? -7.242 2.687 -10.657 1.00 86.00 90 VAL A N 1
ATOM 667 C CA . VAL A 1 90 ? -6.609 2.610 -9.329 1.00 86.00 90 VAL A CA 1
ATOM 668 C C . VAL A 1 90 ? -6.018 3.952 -8.894 1.00 86.00 90 VAL A C 1
ATOM 670 O O . VAL A 1 90 ? -5.949 4.235 -7.704 1.00 86.00 90 VAL A O 1
ATOM 673 N N . ASP A 1 91 ? -5.602 4.806 -9.832 1.00 84.62 91 ASP A N 1
ATOM 674 C CA . ASP A 1 91 ? -4.963 6.087 -9.498 1.00 84.62 91 ASP A CA 1
ATOM 675 C C . ASP A 1 91 ? -5.955 7.070 -8.842 1.00 84.62 91 ASP A C 1
ATOM 677 O O . ASP A 1 91 ? -5.552 8.007 -8.151 1.00 84.62 91 ASP A O 1
ATOM 681 N N . MET A 1 92 ? -7.259 6.851 -9.040 1.00 85.06 92 MET A N 1
ATOM 682 C CA . MET A 1 92 ? -8.321 7.665 -8.462 1.00 85.06 92 MET A CA 1
ATOM 683 C C . MET A 1 92 ? -8.630 7.191 -7.046 1.00 85.06 92 MET A C 1
ATOM 685 O O . MET A 1 92 ? -9.341 6.205 -6.837 1.00 85.06 92 MET A O 1
ATOM 689 N N . VAL A 1 93 ? -8.088 7.917 -6.073 1.00 86.94 93 VAL A N 1
ATOM 690 C CA . VAL A 1 93 ? -8.281 7.641 -4.652 1.00 86.94 93 VAL A CA 1
ATOM 691 C C . VAL A 1 93 ? -8.851 8.880 -3.974 1.00 86.94 93 VAL A C 1
ATOM 693 O O . VAL A 1 93 ? -8.340 9.988 -4.138 1.00 86.94 93 VAL A O 1
ATOM 696 N N . LYS A 1 94 ? -9.916 8.690 -3.201 1.00 88.31 94 LYS A N 1
ATOM 697 C CA . LYS A 1 94 ? -10.542 9.715 -2.372 1.00 88.31 94 LYS A CA 1
ATOM 698 C C . LYS A 1 94 ? -10.224 9.431 -0.911 1.00 88.31 94 LYS A C 1
ATOM 700 O O . LYS A 1 94 ? -10.311 8.292 -0.462 1.00 88.31 94 LYS A O 1
ATOM 705 N N . VAL A 1 95 ? -9.866 10.473 -0.168 1.00 89.81 95 VAL A N 1
ATOM 706 C CA . VAL A 1 95 ? -9.757 10.379 1.290 1.00 89.81 95 VAL A CA 1
ATOM 707 C C . VAL A 1 95 ? -11.164 10.476 1.871 1.00 89.81 95 VAL A C 1
ATOM 709 O O . VAL A 1 95 ? -11.880 11.446 1.617 1.00 89.81 95 VAL A O 1
ATOM 712 N N . GLU A 1 96 ? -11.564 9.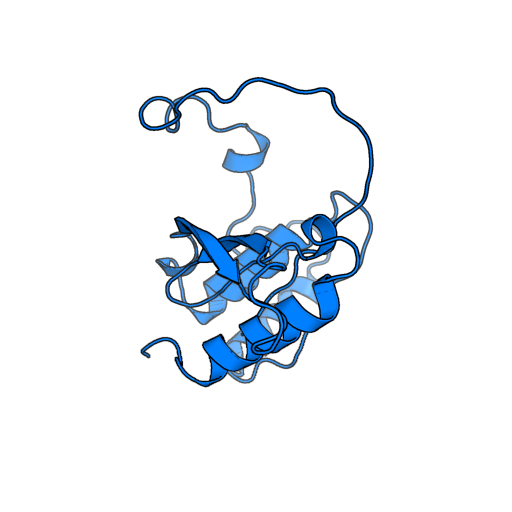459 2.622 1.00 87.69 96 GLU A N 1
ATOM 713 C CA . GLU A 1 96 ? -12.832 9.390 3.338 1.00 87.69 96 GLU A CA 1
ATOM 714 C C . GLU A 1 96 ? -12.550 9.227 4.835 1.00 87.69 96 GLU A C 1
ATOM 716 O O . GLU A 1 96 ? -11.826 8.317 5.244 1.00 87.69 96 GLU A O 1
ATOM 721 N N . THR A 1 97 ? -13.117 10.109 5.659 1.00 88.25 97 THR A N 1
ATOM 722 C CA . THR A 1 97 ? -13.104 9.941 7.116 1.00 88.25 97 THR A CA 1
ATOM 723 C C . THR A 1 97 ? -14.277 9.057 7.502 1.00 88.25 97 THR A C 1
ATOM 725 O O . THR A 1 97 ? -15.427 9.421 7.261 1.00 88.25 97 THR A O 1
ATOM 728 N N . ARG A 1 98 ? -13.994 7.899 8.096 1.00 83.25 98 ARG A N 1
ATOM 729 C CA . ARG A 1 98 ? -15.010 6.946 8.546 1.00 83.25 98 ARG A CA 1
ATOM 730 C C . ARG A 1 98 ? -15.011 6.852 10.060 1.00 83.25 98 ARG A C 1
ATOM 732 O O . ARG A 1 98 ? -13.981 6.557 10.658 1.00 83.25 98 ARG A O 1
ATOM 739 N N . THR A 1 99 ? -16.178 7.036 10.663 1.00 84.06 99 THR A N 1
ATOM 740 C CA . THR A 1 99 ? -16.385 6.830 12.097 1.00 84.06 99 THR A CA 1
ATOM 741 C C . THR A 1 99 ? -16.760 5.375 12.337 1.00 84.06 99 THR A C 1
ATOM 743 O O . THR A 1 99 ? -17.852 4.935 11.978 1.00 84.06 99 THR A O 1
ATOM 746 N N . ILE A 1 100 ? -15.855 4.609 12.940 1.00 79.12 100 ILE A N 1
ATOM 747 C CA . ILE A 1 100 ? -16.083 3.198 13.258 1.00 79.12 100 ILE A CA 1
ATOM 748 C C . ILE A 1 100 ? -16.334 3.066 14.756 1.00 79.12 100 ILE A C 1
ATOM 750 O O . ILE A 1 100 ? -15.549 3.541 15.576 1.00 79.12 100 ILE A O 1
ATOM 754 N N . ALA A 1 101 ? -17.426 2.389 15.113 1.00 77.31 101 ALA A N 1
ATOM 755 C CA . ALA A 1 101 ? -17.705 1.943 16.473 1.00 77.31 101 ALA A CA 1
ATOM 756 C C . ALA A 1 101 ? -17.140 0.519 16.647 1.00 77.31 101 ALA A C 1
ATOM 758 O O . ALA A 1 101 ? -17.736 -0.434 16.141 1.00 77.31 101 ALA A O 1
ATOM 759 N N . PRO A 1 102 ? -16.000 0.331 17.339 1.00 68.06 102 PRO A N 1
ATOM 760 C CA . PRO A 1 102 ? -15.347 -0.973 17.440 1.00 68.06 102 PRO A CA 1
ATOM 761 C C . PRO A 1 102 ? -16.124 -1.967 18.318 1.00 68.06 102 PRO A C 1
ATOM 763 O O . PRO A 1 102 ? -15.873 -3.167 18.251 1.00 68.06 102 PRO A O 1
ATOM 766 N N . ASN A 1 103 ? -17.053 -1.483 19.151 1.00 68.00 103 ASN A N 1
ATOM 767 C CA . ASN A 1 103 ? -17.929 -2.309 19.975 1.00 68.00 103 ASN A CA 1
ATOM 768 C C . ASN A 1 103 ? -19.378 -1.786 19.907 1.00 68.00 103 ASN A C 1
ATOM 770 O O . ASN A 1 103 ? -19.613 -0.643 20.306 1.00 68.00 103 ASN A O 1
ATOM 774 N N . PRO A 1 104 ? -20.357 -2.604 19.474 1.00 65.12 104 PRO A N 1
ATOM 775 C CA . PRO A 1 104 ? -21.767 -2.208 19.438 1.00 65.12 104 PRO A CA 1
ATOM 776 C C . PRO A 1 104 ? -22.372 -1.949 20.830 1.00 65.12 104 PRO A C 1
ATOM 778 O O . PRO A 1 104 ? -23.355 -1.226 20.939 1.00 65.12 104 PRO A O 1
ATOM 781 N N . ASN A 1 105 ? -21.774 -2.485 21.900 1.00 67.38 105 ASN A N 1
ATOM 782 C CA . ASN A 1 105 ? -22.283 -2.376 23.272 1.00 67.38 105 ASN A CA 1
ATOM 783 C C . ASN A 1 105 ? -21.714 -1.171 24.047 1.00 67.38 105 ASN A C 1
ATOM 785 O O . ASN A 1 105 ? -22.030 -0.986 25.221 1.00 67.38 105 ASN A O 1
ATOM 789 N N . THR A 1 106 ? -20.838 -0.360 23.443 1.00 64.62 106 THR A N 1
ATOM 790 C CA . THR A 1 106 ? -20.246 0.822 24.097 1.00 64.62 106 THR A CA 1
ATOM 791 C C . THR A 1 106 ? -20.151 1.983 23.099 1.00 64.62 106 THR A C 1
ATOM 793 O O . THR A 1 106 ? -19.101 2.186 22.486 1.00 64.62 106 THR A O 1
ATOM 796 N N . PRO A 1 107 ? -21.236 2.762 22.925 1.00 61.22 107 PRO A N 1
ATOM 797 C CA . PRO A 1 107 ? -21.316 3.820 21.913 1.00 61.22 107 PRO A CA 1
ATOM 798 C C . PRO A 1 107 ? -20.394 5.021 22.184 1.00 61.22 107 PRO A C 1
ATOM 800 O O . PRO A 1 107 ? -20.198 5.842 21.298 1.00 61.22 107 PRO A O 1
ATOM 803 N N . SER A 1 108 ? -19.790 5.126 23.374 1.00 60.31 108 SER A N 1
ATOM 804 C CA . SER A 1 108 ? -18.843 6.198 23.721 1.00 60.31 108 SER A CA 1
ATOM 805 C C . SER A 1 108 ? -17.446 6.029 23.111 1.00 60.31 108 SER A C 1
ATOM 807 O O . SER A 1 108 ? -16.600 6.903 23.276 1.00 60.31 108 SER A O 1
ATOM 809 N N . ASN A 1 109 ? -17.174 4.907 22.439 1.00 70.38 109 ASN A N 1
ATOM 810 C CA . ASN A 1 109 ? -15.830 4.533 22.005 1.00 70.38 109 ASN A CA 1
ATOM 811 C C . ASN A 1 109 ? -15.670 4.529 20.476 1.00 70.38 109 ASN A C 1
ATOM 813 O O . ASN A 1 109 ? -15.055 3.621 19.919 1.00 70.38 109 ASN A O 1
ATOM 817 N N . THR A 1 110 ? -16.255 5.512 19.791 1.00 74.56 110 THR A N 1
ATOM 818 C CA . THR A 1 110 ? -16.090 5.694 18.344 1.00 74.56 110 THR A CA 1
ATOM 819 C C . THR A 1 110 ? -14.682 6.180 18.006 1.00 74.56 110 THR A C 1
ATOM 821 O O . THR A 1 110 ? -14.025 6.864 18.795 1.00 74.56 110 THR A O 1
ATOM 824 N N . VAL A 1 111 ? -14.184 5.770 16.841 1.00 81.75 111 VAL A N 1
ATOM 825 C CA . VAL A 1 111 ? -12.869 6.163 16.331 1.00 81.75 111 VAL A CA 1
ATOM 826 C C . VAL A 1 111 ? -13.026 6.610 14.892 1.00 81.75 111 VAL A C 1
ATOM 828 O O . VAL A 1 111 ? -13.537 5.858 14.061 1.00 81.75 111 VAL A O 1
ATOM 831 N N . ASP A 1 112 ? -12.561 7.819 14.609 1.00 84.06 112 ASP A N 1
ATOM 832 C CA . ASP A 1 112 ? -12.496 8.334 13.251 1.00 84.06 112 ASP A CA 1
ATOM 833 C C . ASP A 1 112 ? -11.207 7.862 12.595 1.00 84.06 112 ASP A C 1
ATOM 835 O O . ASP A 1 112 ? -10.114 8.054 13.127 1.00 84.06 112 ASP A O 1
ATOM 839 N N . ILE A 1 113 ? -11.344 7.226 11.437 1.00 85.88 113 ILE A N 1
ATOM 840 C CA . ILE A 1 113 ? -10.219 6.712 10.668 1.00 85.88 113 ILE A CA 1
ATOM 841 C C . ILE A 1 113 ? -10.198 7.353 9.290 1.00 85.88 113 ILE A C 1
ATOM 843 O O . ILE A 1 113 ? -11.235 7.506 8.644 1.00 85.88 113 ILE A O 1
ATOM 847 N N . GLN A 1 114 ? -9.009 7.712 8.821 1.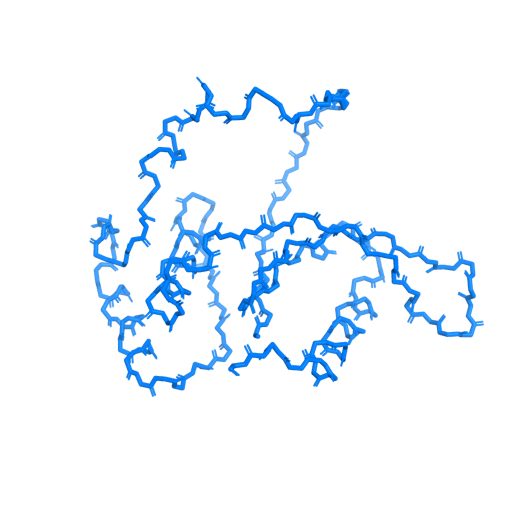00 86.81 114 GLN A N 1
ATOM 848 C CA . GLN A 1 114 ? -8.828 8.160 7.446 1.00 86.81 114 GLN A CA 1
ATOM 849 C C . GLN A 1 114 ? -8.571 6.945 6.560 1.00 86.81 114 GLN A C 1
ATOM 851 O O . GLN A 1 114 ? -7.569 6.240 6.713 1.00 86.81 114 GLN A O 1
ATOM 856 N N . VAL A 1 115 ? -9.489 6.704 5.632 1.00 87.81 115 VAL A N 1
ATOM 857 C CA . VAL A 1 115 ? -9.386 5.638 4.640 1.00 87.81 115 VAL A CA 1
ATOM 858 C C . VAL A 1 115 ? -9.175 6.262 3.275 1.00 87.81 115 VAL A C 1
ATOM 860 O O . VAL A 1 115 ? -9.895 7.166 2.855 1.00 87.81 115 VAL A O 1
ATOM 863 N N . LEU A 1 116 ? -8.182 5.755 2.561 1.00 89.69 116 LEU A N 1
ATOM 864 C CA . LEU A 1 116 ? -7.987 6.036 1.150 1.00 89.69 116 LEU A CA 1
ATOM 865 C C . LEU A 1 116 ? -8.809 5.025 0.353 1.00 89.69 116 LEU A C 1
ATOM 867 O O . LEU A 1 116 ? -8.484 3.837 0.316 1.00 89.69 116 LEU A O 1
ATOM 871 N N . VAL A 1 117 ? -9.897 5.503 -0.242 1.00 87.88 117 VAL A N 1
ATOM 872 C CA . VAL A 1 117 ? -10.880 4.695 -0.962 1.00 87.88 117 VAL A CA 1
ATOM 873 C C . VAL A 1 117 ? -10.738 4.906 -2.457 1.00 87.88 117 VAL A C 1
ATOM 875 O O . VAL A 1 117 ? -10.757 6.033 -2.947 1.00 87.88 117 VAL A O 1
ATOM 878 N N . SER A 1 118 ? -10.632 3.808 -3.189 1.00 87.31 118 SER A N 1
ATOM 879 C CA . SER A 1 118 ? -10.721 3.761 -4.643 1.00 87.31 118 SER A CA 1
ATOM 880 C C . SER A 1 118 ? -11.818 2.777 -5.050 1.00 87.31 118 SER A C 1
ATOM 882 O O . SER A 1 118 ? -12.319 2.017 -4.222 1.00 87.31 118 SER A O 1
ATOM 884 N N . ASN A 1 119 ? -12.151 2.737 -6.338 1.00 85.38 119 ASN A N 1
ATOM 885 C CA . ASN A 1 119 ? -13.143 1.804 -6.881 1.00 85.38 119 ASN A CA 1
ATOM 886 C C . ASN A 1 119 ? -12.733 0.330 -6.694 1.00 85.38 119 ASN A C 1
ATOM 888 O O . ASN A 1 119 ? -13.587 -0.543 -6.605 1.00 85.38 119 ASN A O 1
ATOM 892 N N . TYR A 1 120 ? -11.425 0.056 -6.605 1.00 85.38 120 TYR A N 1
ATOM 893 C CA . TYR A 1 120 ? -10.886 -1.312 -6.590 1.00 85.38 120 TYR A CA 1
ATOM 894 C C . TYR A 1 120 ? -10.165 -1.695 -5.292 1.00 85.38 120 TYR A C 1
ATOM 896 O O . TYR A 1 120 ? -9.903 -2.875 -5.040 1.00 85.38 120 TYR A O 1
ATOM 904 N N . HIS A 1 121 ? -9.793 -0.719 -4.461 1.00 87.31 121 HIS A N 1
ATOM 905 C CA . HIS A 1 121 ? -8.991 -0.974 -3.268 1.00 87.31 121 HIS A CA 1
ATOM 906 C C . HIS A 1 121 ? -9.230 0.056 -2.167 1.00 87.31 121 HIS A C 1
ATOM 908 O O . HIS A 1 121 ? -9.680 1.175 -2.402 1.00 87.31 121 HIS A O 1
ATOM 914 N N . LEU A 1 122 ? -8.886 -0.361 -0.951 1.00 89.44 122 LEU A N 1
ATOM 915 C CA . LEU A 1 122 ? -8.938 0.438 0.263 1.00 89.44 122 LEU A CA 1
ATOM 916 C C . LEU A 1 122 ? -7.559 0.387 0.912 1.00 89.44 122 LEU A C 1
ATOM 918 O O . LEU A 1 122 ? -7.018 -0.706 1.121 1.00 89.44 122 LEU A O 1
ATOM 922 N N . ALA A 1 123 ? -7.006 1.554 1.221 1.00 89.25 1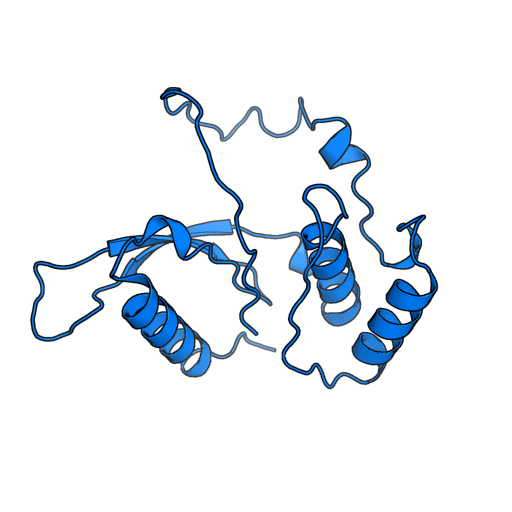23 ALA A N 1
ATOM 923 C CA . ALA A 1 123 ? -5.753 1.697 1.945 1.00 89.25 123 ALA A CA 1
ATOM 924 C C . ALA A 1 123 ? -6.012 2.366 3.298 1.00 89.25 123 ALA A C 1
ATOM 926 O O . ALA A 1 123 ? -6.612 3.439 3.384 1.00 89.25 123 ALA A O 1
ATOM 927 N N . VAL A 1 124 ? -5.559 1.705 4.362 1.00 89.12 124 VAL A N 1
ATOM 928 C CA . VAL A 1 124 ? -5.735 2.145 5.750 1.00 89.12 124 VAL A CA 1
ATOM 929 C C . VAL A 1 124 ? -4.423 1.997 6.493 1.00 89.12 124 VAL A C 1
ATOM 931 O O . VAL A 1 124 ? -3.760 0.967 6.381 1.00 89.12 124 VAL A O 1
ATOM 934 N N . THR A 1 125 ? -4.081 3.007 7.287 1.00 88.00 125 THR A N 1
ATOM 935 C CA . THR A 1 125 ? -2.935 2.972 8.198 1.00 88.00 125 THR A CA 1
ATOM 936 C C . THR A 1 125 ? -3.455 2.774 9.623 1.00 88.00 125 THR A C 1
ATOM 938 O O . THR A 1 125 ? -3.849 3.745 10.265 1.00 88.00 125 THR A O 1
ATOM 941 N N . PRO A 1 126 ? -3.475 1.537 10.152 1.00 82.44 126 PRO A N 1
ATOM 942 C CA . PRO A 1 126 ? -4.071 1.251 11.460 1.00 82.44 126 PRO A CA 1
ATOM 943 C C . PRO A 1 126 ? -3.259 1.807 12.640 1.00 82.44 126 PRO A C 1
ATOM 945 O O . PRO A 1 126 ? -3.740 1.809 13.767 1.00 82.44 126 PRO A O 1
ATOM 948 N N . SER A 1 127 ? -2.036 2.295 12.400 1.00 79.62 127 SER A N 1
ATOM 949 C CA . SER A 1 127 ? -1.159 2.845 13.441 1.00 79.62 127 SER A CA 1
ATOM 950 C C . SER A 1 127 ? -1.737 4.072 14.155 1.00 79.62 127 SER A C 1
ATOM 952 O O . SER A 1 127 ? -1.330 4.350 15.277 1.00 79.62 127 SER A O 1
ATOM 954 N N . ASP A 1 128 ? -2.681 4.784 13.535 1.00 72.88 128 ASP A N 1
ATOM 955 C CA . ASP A 1 128 ? -3.317 5.980 14.110 1.00 72.88 128 ASP A CA 1
ATOM 956 C C . ASP A 1 128 ? -4.396 5.643 15.165 1.00 72.88 128 ASP A C 1
ATOM 958 O O . ASP A 1 128 ? -4.981 6.519 15.791 1.00 72.88 128 ASP A O 1
ATOM 962 N N . LEU A 1 129 ? -4.670 4.350 15.384 1.00 73.31 129 LEU A N 1
ATOM 963 C CA . LEU A 1 129 ? -5.819 3.866 16.164 1.00 73.31 129 LEU A CA 1
ATOM 964 C C . LEU A 1 129 ? -5.466 3.413 17.586 1.00 73.31 129 LEU A C 1
ATOM 966 O O . LEU A 1 129 ? -6.349 2.986 18.341 1.00 73.31 129 LEU A O 1
ATOM 970 N N . GLY A 1 130 ? -4.186 3.487 17.963 1.00 77.94 130 GLY A N 1
ATOM 971 C CA . GLY A 1 130 ? -3.688 3.010 19.253 1.00 77.94 130 GLY A CA 1
ATOM 972 C C . GLY A 1 130 ? -4.122 1.565 19.531 1.00 77.94 130 GLY A C 1
ATOM 973 O O . GLY A 1 130 ? -4.018 0.700 18.670 1.00 77.94 130 GLY A O 1
ATOM 974 N N . ASN A 1 131 ? -4.679 1.314 20.718 1.00 81.69 131 ASN A N 1
ATOM 975 C CA . ASN A 1 131 ? -5.072 -0.032 21.169 1.00 81.69 131 ASN A CA 1
ATOM 976 C C . ASN A 1 131 ? -6.385 -0.563 20.554 1.00 81.69 131 ASN A C 1
ATOM 978 O O . ASN A 1 131 ? -6.888 -1.604 20.979 1.00 81.69 131 ASN A O 1
ATOM 982 N N . LYS A 1 132 ? -7.003 0.174 19.622 1.00 81.88 132 LYS A N 1
ATOM 983 C CA . LYS A 1 132 ? -8.296 -0.182 19.005 1.00 81.88 132 LYS A CA 1
ATOM 984 C C . LYS A 1 132 ? -8.138 -0.712 17.576 1.00 81.88 132 LYS A C 1
ATOM 986 O O . LYS A 1 132 ? -9.129 -1.089 16.950 1.00 81.88 132 LYS A O 1
ATOM 991 N N . ASP A 1 133 ? -6.907 -0.767 17.079 1.00 83.62 133 ASP A N 1
ATOM 992 C CA . ASP A 1 133 ? -6.517 -1.234 15.750 1.00 83.62 133 ASP A CA 1
ATOM 993 C C . ASP A 1 133 ? -7.128 -2.596 15.385 1.00 83.62 133 ASP A C 1
ATOM 995 O O . ASP A 1 133 ? -7.741 -2.730 14.326 1.00 83.62 133 ASP A O 1
ATOM 999 N N . ARG A 1 134 ? -7.060 -3.586 16.283 1.00 85.81 134 ARG A N 1
ATOM 1000 C CA . ARG A 1 134 ? -7.585 -4.939 16.039 1.00 85.81 134 ARG A CA 1
ATOM 1001 C C . ARG A 1 134 ? -9.081 -4.932 15.736 1.00 85.81 134 ARG A C 1
ATOM 1003 O O . ARG A 1 134 ? -9.520 -5.566 14.777 1.00 85.81 134 ARG A O 1
ATOM 1010 N N . ALA A 1 135 ? -9.864 -4.253 16.570 1.00 84.94 135 ALA A N 1
ATOM 1011 C CA . ALA A 1 135 ? -11.316 -4.220 16.431 1.00 84.94 135 ALA A CA 1
ATOM 1012 C C . ALA A 1 135 ? -11.731 -3.435 15.178 1.00 84.94 135 ALA A C 1
ATOM 1014 O O . ALA A 1 135 ? -12.619 -3.866 14.445 1.00 84.94 135 ALA A O 1
ATOM 1015 N N . VAL A 1 136 ? -11.032 -2.336 14.887 1.00 84.88 136 VAL A N 1
ATOM 1016 C CA . VAL A 1 136 ? -11.286 -1.520 13.698 1.00 84.88 136 VAL A CA 1
ATOM 1017 C C . VAL A 1 136 ? -10.946 -2.268 12.409 1.00 84.88 136 VAL A C 1
ATOM 1019 O O . VAL A 1 136 ? -11.774 -2.311 11.503 1.00 84.88 136 VAL A O 1
ATOM 1022 N N . VAL A 1 137 ? -9.773 -2.903 12.321 1.00 87.94 137 VAL A N 1
ATOM 1023 C CA . VAL A 1 137 ? -9.378 -3.675 11.131 1.00 87.94 137 VAL A CA 1
ATOM 1024 C C . VAL A 1 137 ? -10.349 -4.829 10.892 1.00 87.94 137 VAL A C 1
ATOM 1026 O O . VAL A 1 137 ? -10.757 -5.058 9.756 1.00 87.94 137 VAL A O 1
ATOM 1029 N N . MET A 1 138 ? -10.774 -5.523 11.950 1.00 87.06 138 MET A N 1
ATOM 1030 C CA . MET A 1 138 ? -11.755 -6.603 11.838 1.00 87.06 138 MET A CA 1
ATOM 1031 C C . MET A 1 138 ? -13.107 -6.101 11.316 1.00 87.06 138 MET A C 1
ATOM 1033 O O . MET A 1 138 ? -13.693 -6.729 10.433 1.00 87.06 138 MET A O 1
ATOM 1037 N N . GLN A 1 139 ? -13.580 -4.955 11.811 1.00 85.31 139 GLN A N 1
ATOM 1038 C CA . GLN A 1 139 ? -14.828 -4.353 11.349 1.00 85.31 139 GLN A CA 1
ATOM 1039 C C . GLN A 1 139 ? -14.729 -3.873 9.897 1.00 85.31 139 GLN A C 1
ATOM 1041 O O . GLN A 1 139 ? -15.645 -4.111 9.114 1.00 85.31 139 GLN A O 1
ATOM 1046 N N . LEU A 1 140 ? -13.598 -3.278 9.514 1.00 86.19 140 LEU A N 1
ATOM 1047 C CA . LEU A 1 140 ? -13.347 -2.849 8.142 1.00 86.19 140 LEU A CA 1
ATOM 1048 C C . LEU A 1 140 ? -13.330 -4.044 7.180 1.00 86.19 140 LEU A C 1
ATOM 1050 O O . LEU A 1 140 ? -13.966 -3.999 6.133 1.00 86.19 140 LEU A O 1
ATOM 1054 N N . ILE A 1 141 ? -12.654 -5.142 7.537 1.00 88.50 141 ILE A N 1
ATOM 1055 C CA . ILE A 1 141 ? -12.667 -6.374 6.730 1.00 88.50 141 ILE A CA 1
ATOM 1056 C C . ILE A 1 141 ? -14.102 -6.880 6.553 1.00 88.50 141 ILE A C 1
ATOM 1058 O O . ILE A 1 141 ? -14.486 -7.243 5.441 1.00 88.50 141 ILE A O 1
ATOM 1062 N N . LYS A 1 142 ? -14.900 -6.879 7.627 1.00 87.12 142 LYS A N 1
ATOM 1063 C CA . LYS A 1 142 ? -16.299 -7.316 7.595 1.00 87.12 142 LYS A CA 1
ATOM 1064 C C . LYS A 1 142 ? -17.151 -6.448 6.666 1.00 87.12 142 LYS A C 1
ATOM 1066 O O . LYS A 1 142 ? -17.908 -6.992 5.872 1.00 87.12 142 LYS A O 1
ATOM 1071 N N . GLU A 1 143 ? -16.994 -5.130 6.736 1.00 83.50 143 GLU A N 1
ATOM 1072 C CA . GLU A 1 143 ? -17.714 -4.168 5.893 1.00 83.50 143 GLU A CA 1
ATOM 1073 C C . GLU A 1 143 ? -17.373 -4.337 4.403 1.00 83.50 143 GLU A C 1
ATOM 1075 O O . GLU A 1 143 ? -18.256 -4.372 3.546 1.00 83.50 143 GLU A O 1
ATOM 1080 N N . VAL A 1 144 ? -16.087 -4.512 4.091 1.00 84.06 144 VAL A N 1
ATOM 1081 C CA . VAL A 1 144 ? -15.607 -4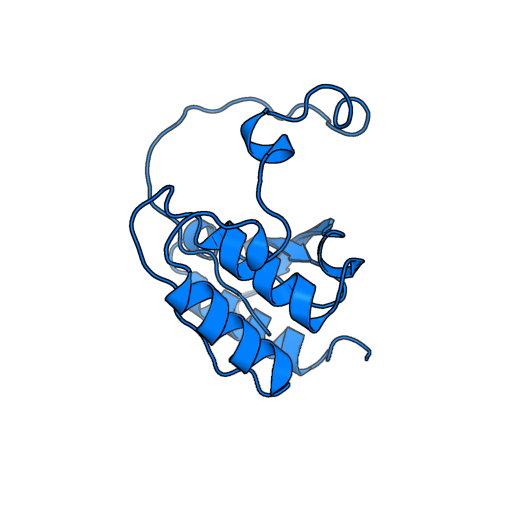.725 2.716 1.00 84.06 144 VAL A CA 1
ATOM 1082 C C . VAL A 1 144 ? -16.063 -6.070 2.163 1.00 84.06 144 VAL A C 1
ATOM 1084 O O . VAL A 1 144 ? -16.324 -6.192 0.970 1.00 84.06 144 VAL A O 1
ATOM 1087 N N . ALA A 1 145 ? -16.174 -7.088 3.016 1.00 84.56 145 ALA A N 1
ATOM 1088 C CA . ALA A 1 145 ? -16.729 -8.376 2.624 1.00 84.56 145 ALA A CA 1
ATOM 1089 C C . ALA A 1 145 ? -18.246 -8.302 2.378 1.00 84.56 145 ALA A C 1
ATOM 1091 O O . ALA A 1 145 ? -18.742 -8.992 1.491 1.00 84.56 145 ALA A O 1
ATOM 1092 N N . SER A 1 146 ? -18.981 -7.469 3.126 1.00 81.56 146 SER A N 1
ATOM 1093 C CA . SER A 1 146 ? -20.421 -7.268 2.907 1.00 81.56 146 SER A CA 1
ATOM 1094 C C . SER A 1 146 ? -20.743 -6.380 1.703 1.00 81.56 146 SER A C 1
ATOM 1096 O O . SER A 1 146 ? -21.828 -6.504 1.139 1.00 81.56 146 SER A O 1
ATOM 1098 N N . HIS A 1 147 ? -19.814 -5.515 1.288 1.00 69.94 147 HIS A N 1
ATOM 1099 C CA . HIS A 1 147 ? -19.940 -4.657 0.109 1.00 69.94 147 HIS A CA 1
ATOM 1100 C C . HIS A 1 147 ? -18.816 -4.963 -0.891 1.00 69.94 147 HIS A C 1
ATOM 1102 O O . HIS A 1 147 ? -17.811 -4.245 -0.920 1.00 69.94 147 HIS A O 1
ATOM 1108 N N . PRO A 1 148 ? -18.944 -6.031 -1.703 1.00 62.09 148 PRO A N 1
ATOM 1109 C CA . PRO A 1 148 ? -17.959 -6.308 -2.736 1.00 62.09 148 PRO A CA 1
ATOM 1110 C C . PRO A 1 148 ? -17.877 -5.113 -3.701 1.00 62.09 148 PRO A C 1
ATOM 1112 O O . PRO A 1 148 ? -18.922 -4.598 -4.109 1.00 62.09 148 PRO A O 1
ATOM 1115 N N . PRO A 1 149 ? -16.664 -4.642 -4.057 1.00 54.06 149 PRO A N 1
ATOM 1116 C CA . PRO A 1 149 ? -16.518 -3.609 -5.071 1.00 54.06 149 PRO A CA 1
ATOM 1117 C C . PRO A 1 149 ? -17.142 -4.133 -6.364 1.00 54.06 149 PRO A C 1
ATOM 1119 O O . PRO A 1 149 ? -16.812 -5.235 -6.802 1.00 54.06 149 PRO A O 1
ATOM 1122 N N . LEU A 1 150 ? -18.096 -3.366 -6.898 1.00 46.19 150 LEU A N 1
ATOM 1123 C CA . LEU A 1 150 ? -18.826 -3.678 -8.122 1.00 46.19 150 LEU A CA 1
ATOM 1124 C C . LEU A 1 150 ? -17.804 -3.923 -9.242 1.00 46.19 150 LEU A C 1
ATOM 1126 O O . LEU A 1 150 ? -17.093 -3.000 -9.640 1.00 46.19 150 LEU A O 1
ATOM 1130 N N . GLY A 1 151 ? -17.694 -5.184 -9.661 1.00 39.00 151 GLY A N 1
ATOM 1131 C CA . GLY A 1 151 ? -17.079 -5.570 -10.928 1.00 39.00 151 GLY A CA 1
ATOM 1132 C C . GLY A 1 151 ? -18.058 -5.357 -12.067 1.00 39.00 151 GLY A C 1
ATOM 1133 O O . GLY A 1 151 ? -19.273 -5.545 -11.825 1.00 39.00 151 GLY A O 1
#

Secondary structure (DSSP, 8-state):
-EEPPPP-------------SSSSSS---HHHHT---SSSS--S-HHHHHHHHHHHHHS----------TTS-HHHHHHHHHHHHHGGGGG--EEEEEEE-S-TT-TT--EEEEEEE-SS-EEE-GGGGGGGHHHHHHHHHHHHHHS----

InterPro domains:
  IPR027417 P-loop containing nucleoside triphosphate hydrolase [G3DSA:3.40.50.300] (27-150)
  IPR027417 P-loop containing nucleoside triphosphate hydrolase [SSF52540] (27-97)
  IPR050238 DNA Replication and Repair Clamp Loader Complex [PTHR11669] (30-146)

Organism: NCBI:txid327968

Foldseek 3Di:
DADEDDDDDDDDDDDDDDDDDPPPPPCDDVCNVQLDQALVSDPPDNVVSVVLLVCLVVLDHDDDDQDDDPPPCSVSSVNNSVCSNPNPQSVDWDWDWDWDDLDPVDNVDIDTFTWTDTLQYIYGHLPVVPPSSVSVVVVVVVVCVVPPRDD

Radius of gyration: 17.42 Å; chains: 1; bounding box: 38×40×40 Å

Sequence (151 aa):
KIVAPFSAASGRPSRAAVPSTALGAMAMLWVDKHRPKTLDDVDYHKDLSTRLKRIAATGEQPHMLICGPSGAGKSTRVHALLRELYGSGVDMVKVETRTIAPNPNTPSNTVDIQVLVSNYHLAVTPSDLGNKDRAVVMQLIKEVASHPPLG

pLDDT: mean 75.99, std 18.85, range [30.08, 92.69]